Protein AF-H2CYX7-F1 (afdb_monomer_lite)

Sequence (138 aa):
SIFWLCSTSICIAINTAAWQDVADKWEPFCEISIRVVYASAFGFQCCSALLLRRLEAIAATRYVSLTKSAKLRRTLIELGFGLVLPLIYVTLAIVNQGHRYDVIEKFGPVMNIYPTAVSVILSTAPILIASLVGTTYA

Organism: NCBI:txid1134053

Secondary structure (DSSP, 8-state):
-HHHHHHHHHHHHHHHHH-SSS----HHHHHHHHHHHHHHHHHHHHHHHHHHHHHHHHHTTGGGG--HHHHHHHHHHHHHHHHHHHHHHHHHHHHTBSSS-EEETTTEEE--B---HHHHHHHHHHHHHHHHHHHTT-

Radius of gyration: 17.93 Å; chains: 1; bounding box: 39×24×50 Å

InterPro domains:
  IPR001499 GPCR fungal pheromone mating factor, STE3 [PF02076] (2-138)
  IPR001499 GPCR fungal pheromone mating factor, STE3 [PR00899] (4-19)
  IPR001499 GPCR fungal pheromone mating factor, STE3 [PR00899] (35-51)
  IPR001499 GPCR fungal pheromone mating factor, STE3 [PR00899] (51-64)
  IPR001499 GPCR fungal pheromone mating factor, STE3 [PR00899] (78-97)
  IPR001499 GPCR fungal pheromone mating factor, STE3 [PR00899] (100-116)
  IPR001499 GPCR fungal pheromone mating factor, STE3 [PR00899] (118-137)
  IPR001499 GPCR fungal pheromone mating factor, STE3 [PTHR28097] (2-138)

pLDDT: mean 81.82, std 7.66, range [59.62, 93.56]

Foldseek 3Di:
DVVLVVLLVVLQVCQLVPQLDQDPDDPVSLLVSQLSNLLSLLLVLLVLLLVLQVVLCVVVVVPVDDDPVNVVVSVVVSVCSSPVVSVVLSVVQVVQQPDSWHQDHSRGTHGRGPPDPVSCCSRVVSSVVSNVSSVVSD

Structure (mmCIF, N/CA/C/O backbone):
data_AF-H2CYX7-F1
#
_entry.id   AF-H2CYX7-F1
#
loop_
_atom_site.group_PDB
_atom_site.id
_atom_site.type_symbol
_atom_site.label_atom_id
_atom_site.label_alt_id
_atom_site.label_comp_id
_atom_site.label_asym_id
_atom_site.label_entity_id
_atom_site.label_seq_id
_atom_site.pdbx_PDB_ins_code
_atom_site.Cartn_x
_atom_site.Cartn_y
_atom_site.Cartn_z
_atom_site.occupancy
_atom_site.B_iso_or_equiv
_atom_site.auth_seq_id
_atom_site.auth_comp_id
_atom_site.auth_asym_id
_atom_site.auth_atom_id
_atom_site.pdbx_PDB_model_num
ATOM 1 N N . SER A 1 1 ? 0.272 3.910 8.172 1.00 81.50 1 SER A N 1
ATOM 2 C CA . SER A 1 1 ? 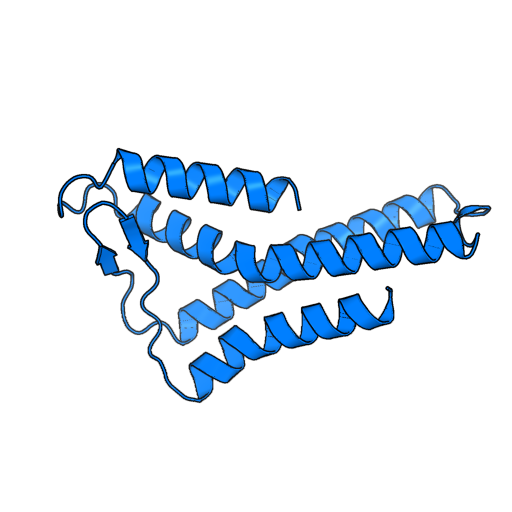0.394 5.046 7.236 1.00 81.50 1 SER A CA 1
ATOM 3 C C . SER A 1 1 ? 1.839 5.502 7.090 1.00 81.50 1 SER A C 1
ATOM 5 O O . SER A 1 1 ? 2.306 5.540 5.963 1.00 81.50 1 SER A O 1
ATOM 7 N N . ILE A 1 2 ? 2.566 5.778 8.185 1.00 88.50 2 ILE A N 1
ATOM 8 C CA . ILE A 1 2 ? 3.960 6.280 8.147 1.00 88.50 2 ILE A CA 1
ATOM 9 C C . ILE A 1 2 ? 4.877 5.402 7.286 1.00 88.50 2 ILE A C 1
ATOM 11 O O . ILE A 1 2 ? 5.540 5.917 6.400 1.00 88.50 2 ILE A O 1
ATOM 15 N N . PHE A 1 3 ? 4.852 4.079 7.481 1.00 89.69 3 PHE A N 1
ATOM 16 C CA . PHE A 1 3 ? 5.655 3.143 6.685 1.00 89.69 3 PHE A CA 1
ATOM 17 C C . PHE A 1 3 ? 5.447 3.308 5.168 1.00 89.69 3 PHE A C 1
ATOM 19 O O . PHE A 1 3 ? 6.417 3.437 4.425 1.00 89.69 3 PHE A O 1
ATOM 26 N N . TRP A 1 4 ? 4.188 3.359 4.718 1.00 91.00 4 TRP A N 1
ATOM 27 C CA . TRP A 1 4 ? 3.837 3.533 3.305 1.00 91.00 4 TRP A CA 1
ATOM 28 C C . TRP A 1 4 ? 4.246 4.907 2.774 1.00 91.00 4 TRP A C 1
ATOM 30 O O . TRP A 1 4 ? 4.788 4.990 1.676 1.00 91.00 4 TRP A O 1
ATOM 40 N N . LEU A 1 5 ? 4.046 5.968 3.563 1.00 91.31 5 LEU A N 1
ATOM 41 C CA . LEU A 1 5 ? 4.469 7.323 3.202 1.00 91.31 5 LEU A CA 1
ATOM 42 C C . LEU A 1 5 ? 5.989 7.402 3.036 1.00 91.31 5 LEU A C 1
ATOM 44 O O . LEU A 1 5 ? 6.459 7.800 1.978 1.00 91.31 5 LEU A O 1
ATOM 48 N N . CYS A 1 6 ? 6.755 6.956 4.033 1.00 93.31 6 CYS A N 1
ATOM 49 C CA . CYS A 1 6 ? 8.215 6.957 3.972 1.00 93.31 6 CYS A CA 1
ATOM 50 C C . CYS A 1 6 ? 8.733 6.131 2.790 1.00 93.31 6 CYS A C 1
ATOM 52 O O . CYS A 1 6 ? 9.572 6.615 2.036 1.00 93.31 6 CYS A O 1
ATOM 54 N N . SER A 1 7 ? 8.204 4.919 2.597 1.00 92.56 7 SER A N 1
ATOM 55 C CA . SER A 1 7 ? 8.632 4.036 1.503 1.00 92.56 7 SER A CA 1
ATOM 56 C C . SER A 1 7 ? 8.371 4.669 0.136 1.00 92.56 7 SER A C 1
ATOM 58 O O . SER A 1 7 ? 9.257 4.683 -0.714 1.00 92.56 7 SER A O 1
ATOM 60 N N . THR A 1 8 ? 7.188 5.259 -0.058 1.00 92.88 8 THR A N 1
ATOM 61 C CA . THR A 1 8 ? 6.813 5.910 -1.323 1.00 92.88 8 THR A CA 1
ATOM 62 C C . THR A 1 8 ? 7.659 7.153 -1.579 1.00 92.88 8 THR A C 1
ATOM 64 O O . THR A 1 8 ? 8.175 7.317 -2.679 1.00 92.88 8 THR A O 1
ATOM 67 N N . SER A 1 9 ? 7.869 7.996 -0.563 1.00 92.12 9 SER A N 1
ATOM 68 C CA . SER A 1 9 ? 8.691 9.203 -0.694 1.00 92.12 9 SER A CA 1
ATOM 69 C C . SER A 1 9 ? 10.143 8.880 -1.039 1.00 92.12 9 SER A C 1
ATOM 71 O O . SER A 1 9 ? 10.720 9.545 -1.893 1.00 92.12 9 SER A O 1
ATOM 73 N N . ILE A 1 10 ? 10.726 7.845 -0.421 1.00 93.56 10 ILE A N 1
ATOM 74 C CA . ILE A 1 10 ? 12.087 7.390 -0.742 1.00 93.56 10 ILE A CA 1
ATOM 75 C C . ILE A 1 10 ? 12.151 6.882 -2.186 1.00 93.56 10 ILE A C 1
ATOM 77 O O . ILE A 1 10 ? 13.058 7.264 -2.920 1.00 93.56 10 ILE A O 1
ATOM 81 N N . CYS A 1 11 ? 11.176 6.075 -2.618 1.00 91.62 11 CYS A N 1
ATOM 82 C CA . CYS A 1 11 ? 11.129 5.574 -3.993 1.00 91.62 11 CYS A CA 1
ATOM 83 C C . CYS A 1 11 ? 11.039 6.723 -5.005 1.00 91.62 11 CYS A C 1
ATOM 85 O O . CYS A 1 11 ? 11.834 6.772 -5.936 1.00 91.62 11 CYS A O 1
ATOM 87 N N . ILE A 1 12 ? 10.141 7.690 -4.794 1.00 89.94 12 ILE A N 1
ATOM 88 C CA . ILE A 1 12 ? 9.979 8.849 -5.688 1.00 89.94 12 ILE A CA 1
ATOM 89 C C . ILE A 1 12 ? 11.242 9.724 -5.703 1.00 89.94 12 ILE A C 1
ATOM 91 O O . ILE A 1 12 ? 11.677 10.157 -6.771 1.00 89.94 12 ILE A O 1
ATOM 95 N N . ALA A 1 13 ? 11.863 9.965 -4.546 1.00 90.44 13 ALA A N 1
ATOM 96 C CA . ALA A 1 13 ? 13.098 10.743 -4.462 1.00 90.44 13 ALA A CA 1
ATOM 97 C C . ALA A 1 13 ? 14.241 10.085 -5.251 1.00 90.44 13 ALA A C 1
ATOM 99 O O . ALA A 1 13 ? 14.934 10.757 -6.010 1.00 90.44 13 ALA A O 1
ATOM 100 N N . ILE A 1 14 ? 14.410 8.765 -5.129 1.00 89.81 14 ILE A N 1
ATOM 101 C CA . ILE A 1 14 ? 15.427 8.032 -5.892 1.00 89.81 14 ILE A CA 1
ATOM 102 C C . ILE A 1 14 ? 15.073 8.004 -7.384 1.00 89.81 14 ILE A C 1
ATOM 104 O O . ILE A 1 14 ? 15.950 8.248 -8.210 1.00 89.81 14 ILE A O 1
ATOM 108 N N . ASN A 1 15 ? 13.806 7.758 -7.737 1.00 87.81 15 ASN A N 1
ATOM 109 C CA . ASN A 1 15 ? 13.344 7.729 -9.128 1.00 87.81 15 ASN A CA 1
ATOM 110 C C . ASN A 1 15 ? 13.670 9.048 -9.841 1.00 87.81 15 ASN A C 1
ATOM 112 O O . ASN A 1 15 ? 14.320 9.046 -10.884 1.00 87.81 15 ASN A O 1
ATOM 116 N N . THR A 1 16 ? 13.279 10.173 -9.239 1.00 85.69 16 THR A N 1
ATOM 117 C CA . THR A 1 16 ? 13.537 11.510 -9.791 1.00 85.69 16 THR A CA 1
ATOM 118 C C . THR A 1 16 ? 15.029 11.846 -9.830 1.00 85.69 16 THR A C 1
ATOM 120 O O . THR A 1 16 ? 15.482 12.444 -10.801 1.00 85.69 16 THR A O 1
ATOM 123 N N . ALA A 1 17 ? 15.826 11.433 -8.841 1.00 86.94 17 ALA A N 1
ATOM 124 C CA . ALA A 1 17 ? 17.267 11.696 -8.829 1.00 86.94 17 ALA A CA 1
ATOM 125 C C . ALA A 1 17 ? 18.056 10.864 -9.860 1.00 86.94 17 ALA A C 1
ATOM 127 O O . ALA A 1 17 ? 18.998 11.369 -10.468 1.00 86.94 17 ALA A O 1
ATOM 128 N N . ALA A 1 18 ? 17.701 9.591 -10.058 1.00 84.12 18 ALA A N 1
ATOM 129 C CA . ALA A 1 18 ? 18.475 8.664 -10.887 1.00 84.12 18 ALA A CA 1
ATOM 130 C C . ALA A 1 18 ? 18.108 8.710 -12.385 1.00 84.12 18 ALA A C 1
ATOM 132 O O . ALA A 1 18 ? 18.998 8.552 -13.234 1.00 84.12 18 ALA A O 1
ATOM 133 N N . TRP A 1 19 ? 16.835 8.969 -12.711 1.00 83.44 19 TRP A N 1
ATOM 134 C CA . TRP A 1 19 ? 16.294 8.993 -14.080 1.00 83.44 19 TRP A CA 1
ATOM 135 C C . TRP A 1 19 ? 16.133 10.413 -14.638 1.00 83.44 19 TRP A C 1
ATOM 137 O O . TRP A 1 19 ? 15.071 10.792 -15.123 1.00 83.44 19 TRP A O 1
ATOM 147 N N . GLN A 1 20 ? 17.201 11.213 -14.587 1.00 79.81 20 GLN A N 1
ATOM 148 C CA . GLN A 1 20 ? 17.258 12.495 -15.309 1.00 79.81 20 GLN A CA 1
ATOM 149 C C . GLN A 1 20 ? 17.333 12.308 -16.840 1.00 79.81 20 GLN A C 1
ATOM 151 O O . GLN A 1 20 ? 16.850 13.166 -17.570 1.00 79.81 20 GLN A O 1
ATOM 156 N N . ASP A 1 21 ? 17.851 11.159 -17.294 1.00 75.25 21 ASP A N 1
ATOM 157 C CA . ASP A 1 21 ? 17.948 10.734 -18.698 1.00 75.25 21 ASP A CA 1
ATOM 158 C C . ASP A 1 21 ? 17.216 9.385 -18.902 1.00 75.25 21 ASP A C 1
ATOM 160 O O . ASP A 1 21 ? 17.031 8.635 -17.940 1.00 75.25 21 ASP A O 1
ATOM 164 N N . VAL A 1 22 ? 16.858 9.021 -20.145 1.00 66.62 22 VAL A N 1
ATOM 165 C CA . VAL A 1 22 ? 16.096 7.789 -20.517 1.00 66.62 22 VAL A CA 1
ATOM 166 C C . VAL A 1 22 ? 16.891 6.474 -20.354 1.00 66.62 22 VAL A C 1
ATOM 168 O O . VAL A 1 22 ? 16.443 5.403 -20.749 1.00 66.62 22 VAL A O 1
ATOM 171 N N . ALA A 1 23 ? 18.082 6.500 -19.757 1.00 69.31 23 ALA A N 1
ATOM 172 C CA . ALA A 1 23 ? 18.881 5.289 -19.596 1.00 69.31 23 ALA A CA 1
ATOM 173 C C . ALA A 1 23 ? 18.318 4.380 -18.491 1.00 69.31 23 ALA A C 1
ATOM 175 O O . ALA A 1 23 ? 18.207 4.782 -17.330 1.00 69.31 23 ALA A O 1
ATOM 176 N N . ASP A 1 24 ? 18.028 3.127 -18.840 1.00 68.69 24 ASP A N 1
ATOM 177 C CA . ASP A 1 24 ? 17.633 2.099 -17.881 1.00 68.69 24 ASP A CA 1
ATOM 178 C C . ASP A 1 24 ? 18.867 1.673 -17.064 1.00 68.69 24 ASP A C 1
ATOM 180 O O . ASP A 1 24 ? 19.729 0.933 -17.535 1.00 68.69 24 ASP A O 1
ATOM 184 N N . LYS A 1 25 ? 19.027 2.242 -15.860 1.00 68.25 25 LYS A N 1
ATOM 185 C CA . LYS A 1 25 ? 20.253 2.090 -15.049 1.00 68.25 25 LYS A CA 1
ATOM 186 C C . LYS A 1 25 ? 20.209 0.911 -14.075 1.00 68.25 25 LYS A C 1
ATOM 188 O O . LYS A 1 25 ? 21.256 0.344 -13.774 1.00 68.25 25 LYS A O 1
ATOM 193 N N . TRP A 1 26 ? 19.035 0.572 -13.533 1.00 79.31 26 TRP A N 1
ATOM 194 C CA . TRP A 1 26 ? 18.901 -0.451 -12.487 1.00 79.31 26 TRP A CA 1
ATOM 195 C C . TRP A 1 26 ? 17.540 -1.169 -12.539 1.00 79.31 26 TRP A C 1
ATOM 197 O O . TRP A 1 26 ? 16.603 -0.802 -11.829 1.00 79.31 26 TRP A O 1
ATOM 207 N N . GLU A 1 27 ? 17.471 -2.273 -13.292 1.00 80.81 27 GLU A N 1
ATOM 208 C CA . GLU A 1 27 ? 16.254 -3.092 -13.453 1.00 80.81 27 GLU A CA 1
ATOM 209 C C . GLU A 1 27 ? 15.628 -3.569 -12.116 1.00 80.81 27 GLU A C 1
ATOM 211 O O . GLU A 1 27 ? 14.438 -3.326 -11.900 1.00 80.81 27 GLU A O 1
ATOM 216 N N . PRO A 1 28 ? 16.371 -4.200 -11.170 1.00 84.31 28 PRO A N 1
ATOM 217 C CA . PRO A 1 28 ? 15.775 -4.652 -9.909 1.00 84.31 28 PRO A CA 1
ATOM 218 C C . PRO A 1 28 ? 15.160 -3.537 -9.059 1.00 84.31 28 PRO A C 1
ATOM 220 O O . PRO A 1 28 ? 14.147 -3.756 -8.393 1.00 84.31 28 PRO A O 1
ATOM 223 N N . PHE A 1 29 ? 15.758 -2.343 -9.064 1.00 86.12 29 PHE A N 1
ATOM 224 C CA . PHE A 1 29 ? 15.221 -1.214 -8.313 1.00 86.12 29 PHE A CA 1
ATOM 225 C C . PHE A 1 29 ? 13.921 -0.704 -8.938 1.00 86.12 29 PHE A C 1
ATOM 227 O O . PHE A 1 29 ? 12.960 -0.457 -8.207 1.00 86.12 29 PHE A O 1
ATOM 234 N N . CYS A 1 30 ? 13.853 -0.621 -10.272 1.00 84.94 30 CYS A N 1
ATOM 235 C CA . CYS A 1 30 ? 12.633 -0.242 -10.985 1.00 84.94 30 CYS A CA 1
ATOM 236 C C . CYS A 1 30 ? 11.453 -1.136 -10.608 1.00 84.94 30 CYS A C 1
ATOM 238 O O . CYS A 1 30 ? 10.388 -0.631 -10.255 1.00 84.94 30 CYS A O 1
ATOM 240 N N . GLU A 1 31 ? 11.653 -2.456 -10.597 1.00 84.88 31 GLU A N 1
ATOM 241 C CA . GLU A 1 31 ? 10.588 -3.396 -10.243 1.00 84.88 31 GLU A CA 1
ATOM 242 C C . GLU A 1 31 ? 10.088 -3.248 -8.804 1.00 84.88 31 GLU A C 1
ATOM 244 O O . GLU A 1 31 ? 8.897 -3.417 -8.532 1.00 84.88 31 GLU A O 1
ATOM 249 N N . ILE A 1 32 ? 10.980 -2.956 -7.860 1.00 87.50 32 ILE A N 1
ATOM 250 C CA . ILE A 1 32 ? 10.590 -2.746 -6.463 1.00 87.50 32 ILE A CA 1
ATOM 251 C C . ILE A 1 32 ? 9.859 -1.409 -6.332 1.00 87.50 32 ILE A C 1
ATOM 253 O O . ILE A 1 32 ? 8.796 -1.347 -5.713 1.00 87.50 32 ILE A O 1
ATOM 257 N N . SER A 1 33 ? 10.396 -0.359 -6.953 1.00 90.00 33 SER A N 1
ATOM 258 C CA . SER A 1 33 ? 9.870 1.004 -6.883 1.00 90.00 33 SER A CA 1
ATOM 259 C C . SER A 1 33 ? 8.426 1.078 -7.384 1.00 90.00 33 SER A C 1
ATOM 261 O O . SER A 1 33 ? 7.545 1.527 -6.647 1.00 90.00 33 SER A O 1
ATOM 263 N N . ILE A 1 34 ? 8.133 0.529 -8.571 1.00 89.19 34 ILE A N 1
ATOM 264 C CA . ILE A 1 34 ? 6.766 0.530 -9.124 1.00 89.19 34 ILE A CA 1
ATOM 265 C C . ILE A 1 34 ? 5.777 -0.213 -8.219 1.00 89.19 34 ILE A C 1
ATOM 267 O O . ILE A 1 34 ? 4.657 0.254 -8.015 1.00 89.19 34 ILE A O 1
ATOM 271 N N . ARG A 1 35 ? 6.187 -1.347 -7.632 1.00 88.75 35 ARG A N 1
ATOM 272 C CA . ARG A 1 35 ? 5.324 -2.172 -6.776 1.00 88.75 35 ARG A CA 1
ATOM 273 C C . ARG A 1 35 ? 5.032 -1.462 -5.459 1.00 88.75 35 ARG A C 1
ATOM 275 O O . ARG A 1 35 ? 3.892 -1.480 -5.007 1.00 88.75 35 ARG A O 1
ATOM 282 N N . VAL A 1 36 ? 6.031 -0.806 -4.865 1.00 90.69 36 VAL A N 1
ATOM 283 C CA . VAL A 1 36 ? 5.869 -0.023 -3.629 1.00 90.69 36 VAL A CA 1
ATOM 284 C C . VAL A 1 36 ? 4.961 1.183 -3.860 1.00 90.69 36 VAL A C 1
ATOM 286 O O . VAL A 1 36 ? 4.038 1.403 -3.074 1.00 90.69 36 VAL A O 1
ATOM 289 N N . VAL A 1 37 ? 5.183 1.938 -4.940 1.00 89.69 37 VAL A N 1
ATOM 290 C CA . VAL A 1 37 ? 4.370 3.116 -5.282 1.00 89.69 37 VAL A CA 1
ATOM 291 C C . VAL A 1 37 ? 2.927 2.716 -5.599 1.00 89.69 37 VAL A C 1
ATOM 293 O O . VAL A 1 37 ? 1.996 3.374 -5.148 1.00 89.69 37 VAL A O 1
ATOM 296 N N . TYR A 1 38 ? 2.712 1.611 -6.311 1.00 88.75 38 TYR A N 1
ATOM 297 C CA . TYR A 1 38 ? 1.365 1.127 -6.608 1.00 88.75 38 TYR A CA 1
ATOM 298 C C . TYR A 1 38 ? 0.641 0.598 -5.356 1.00 88.75 38 TYR A C 1
ATOM 300 O O . TYR A 1 38 ? -0.531 0.906 -5.128 1.00 88.75 38 TYR A O 1
ATOM 308 N N . ALA A 1 39 ? 1.343 -0.147 -4.495 1.00 89.75 39 ALA A N 1
ATOM 309 C CA . ALA A 1 39 ? 0.800 -0.647 -3.231 1.00 89.75 39 ALA A CA 1
ATOM 310 C C . ALA A 1 39 ? 0.381 0.473 -2.274 1.00 89.75 39 ALA A C 1
ATOM 312 O O . ALA A 1 39 ? -0.565 0.310 -1.497 1.00 89.75 39 ALA A O 1
ATOM 313 N N . SER A 1 40 ? 1.099 1.599 -2.294 1.00 90.62 40 SER A N 1
ATOM 314 C CA . SER A 1 40 ? 0.921 2.662 -1.311 1.00 90.62 40 SER A CA 1
ATOM 315 C C . SER A 1 40 ? -0.429 3.362 -1.426 1.00 90.62 40 SER A C 1
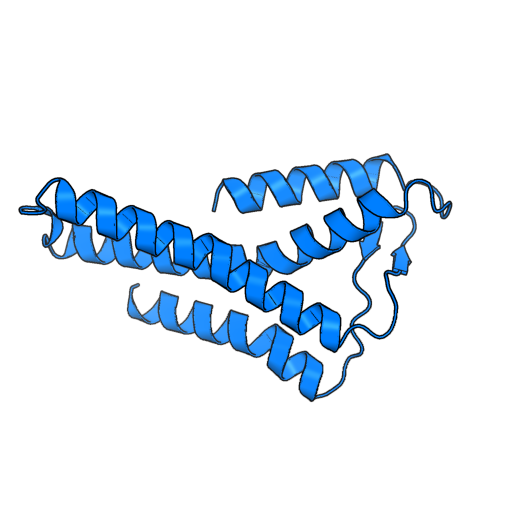ATOM 317 O O . SER A 1 40 ? -0.985 3.723 -0.392 1.00 90.62 40 SER A O 1
ATOM 319 N N . ALA A 1 41 ? -1.004 3.475 -2.628 1.00 87.69 41 ALA A N 1
ATOM 320 C CA . ALA A 1 41 ? -2.332 4.057 -2.827 1.00 87.69 41 ALA A CA 1
ATOM 321 C C . ALA A 1 41 ? -3.408 3.292 -2.035 1.00 87.69 41 ALA A C 1
ATOM 323 O O . ALA A 1 41 ? -4.173 3.872 -1.262 1.00 87.69 41 ALA A O 1
ATOM 324 N N . PHE A 1 42 ? -3.416 1.964 -2.154 1.00 89.06 42 PHE A N 1
ATOM 325 C CA . PHE A 1 42 ? -4.353 1.117 -1.421 1.00 89.06 42 PHE A CA 1
ATOM 326 C C . PHE A 1 42 ? -3.971 0.964 0.060 1.00 89.06 42 PHE A C 1
ATOM 328 O O . PHE A 1 42 ? -4.835 1.006 0.942 1.00 89.06 42 PHE A O 1
ATOM 335 N N . GLY A 1 43 ? -2.671 0.865 0.360 1.00 88.38 43 GLY A N 1
ATOM 336 C CA . GLY A 1 43 ? -2.153 0.831 1.727 1.00 88.38 43 GLY A CA 1
ATOM 337 C C . GLY A 1 43 ? -2.509 2.088 2.528 1.00 88.38 43 GLY A C 1
ATOM 338 O O . GLY A 1 43 ? -2.839 1.990 3.713 1.00 88.38 43 GLY A O 1
ATOM 339 N N . PHE A 1 44 ? -2.513 3.262 1.890 1.00 89.75 44 PHE A N 1
ATOM 340 C CA . PHE A 1 44 ? -2.931 4.525 2.494 1.00 89.75 44 PHE A CA 1
ATOM 341 C C . PHE A 1 44 ? -4.412 4.493 2.875 1.00 89.75 44 PHE 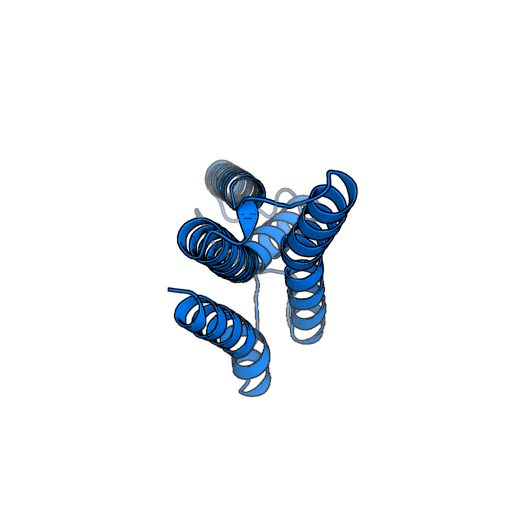A C 1
ATOM 343 O O . PHE A 1 44 ? -4.744 4.807 4.021 1.00 89.75 44 PHE A O 1
ATOM 350 N N . GLN A 1 45 ? -5.280 4.016 1.977 1.00 88.94 45 GLN A N 1
ATOM 351 C CA . GLN A 1 45 ? -6.714 3.935 2.250 1.00 88.94 45 GLN A CA 1
ATOM 352 C C . GLN A 1 45 ? -7.042 2.947 3.370 1.00 88.94 45 GLN A C 1
ATOM 354 O O . GLN A 1 45 ? -7.803 3.272 4.283 1.00 88.94 45 GLN A O 1
ATOM 359 N N . CYS A 1 46 ? -6.385 1.785 3.375 1.00 88.44 46 CYS A N 1
ATOM 360 C CA . CYS A 1 46 ? -6.504 0.819 4.466 1.00 88.44 46 CYS A CA 1
ATOM 361 C C . CYS A 1 46 ? -6.045 1.424 5.801 1.00 88.44 46 CYS A C 1
ATOM 363 O O . CYS A 1 46 ? -6.726 1.293 6.817 1.00 88.44 46 CYS A O 1
ATOM 365 N N . CYS A 1 47 ? -4.910 2.133 5.813 1.00 89.38 47 CYS A N 1
ATOM 366 C CA . CYS A 1 47 ? -4.417 2.800 7.018 1.00 89.38 47 CYS A CA 1
ATOM 367 C C . CYS A 1 47 ? -5.371 3.892 7.515 1.00 89.38 47 CYS A C 1
ATOM 369 O O . CYS A 1 47 ? -5.531 4.031 8.725 1.00 89.38 47 CYS A O 1
ATOM 371 N N . SER A 1 48 ? -5.988 4.653 6.609 1.00 89.69 48 SER A N 1
ATOM 372 C CA . SER A 1 48 ? -6.967 5.688 6.950 1.00 89.69 48 SER A CA 1
ATOM 373 C C . SER A 1 48 ? -8.192 5.086 7.646 1.00 89.69 48 SER A C 1
ATOM 375 O O . SER A 1 48 ? -8.537 5.493 8.756 1.00 89.69 48 SER A O 1
ATOM 377 N N . ALA A 1 49 ? -8.773 4.022 7.080 1.00 88.31 49 ALA A N 1
ATOM 378 C CA . ALA A 1 49 ? -9.906 3.317 7.684 1.00 88.31 49 ALA A CA 1
ATOM 379 C C . ALA A 1 49 ? -9.564 2.715 9.063 1.00 88.31 49 ALA A C 1
ATOM 381 O O . ALA A 1 49 ? -10.357 2.796 10.001 1.00 88.31 49 ALA A O 1
ATOM 382 N N . LEU A 1 50 ? -8.361 2.150 9.219 1.00 88.56 50 LEU A N 1
ATOM 383 C CA . LEU A 1 50 ? -7.879 1.627 10.503 1.00 88.56 50 LEU A CA 1
ATOM 384 C C . LEU A 1 50 ? -7.726 2.725 11.565 1.00 88.56 50 LEU A C 1
ATOM 386 O O . LEU A 1 50 ? -8.036 2.492 12.735 1.00 88.56 50 LEU A O 1
ATOM 390 N N . LEU A 1 51 ? -7.263 3.915 11.171 1.00 88.81 51 LEU A N 1
ATOM 391 C CA . LEU A 1 51 ? -7.170 5.071 12.063 1.00 88.81 51 LEU A CA 1
ATOM 392 C C . LEU A 1 51 ? -8.559 5.548 12.500 1.00 88.81 51 LEU A C 1
ATOM 394 O O . LEU A 1 51 ? -8.771 5.722 13.699 1.00 88.81 51 LEU A O 1
ATOM 398 N N . LEU A 1 52 ? -9.512 5.672 11.572 1.00 89.38 52 LEU A N 1
ATOM 399 C CA . LEU A 1 52 ? -10.899 6.044 11.885 1.00 89.38 52 LEU A CA 1
ATOM 400 C C . LEU A 1 52 ? -11.550 5.041 12.845 1.00 89.38 52 LEU A C 1
ATOM 402 O O . LEU A 1 52 ? -12.058 5.426 13.893 1.00 89.38 52 LEU A O 1
ATOM 406 N N . ARG A 1 53 ? -11.398 3.735 12.595 1.00 86.62 53 ARG A N 1
ATOM 407 C CA . ARG A 1 53 ? -11.873 2.679 13.506 1.00 86.62 53 ARG A CA 1
ATOM 408 C C . ARG A 1 53 ? -11.246 2.752 14.907 1.00 86.62 53 ARG A C 1
ATOM 410 O O . ARG A 1 53 ? -11.854 2.335 15.896 1.00 86.62 53 ARG A O 1
ATOM 417 N N . ARG A 1 54 ? -9.992 3.197 15.023 1.00 85.31 54 ARG A N 1
ATOM 418 C CA . ARG A 1 54 ? -9.361 3.415 16.336 1.00 85.31 54 ARG A CA 1
ATOM 419 C C . ARG A 1 54 ? -9.977 4.615 17.044 1.00 85.31 54 ARG A C 1
ATOM 421 O O . ARG A 1 54 ? -10.258 4.499 18.233 1.00 85.31 54 ARG A O 1
ATOM 428 N N . LEU A 1 55 ? -10.190 5.717 16.327 1.00 87.38 55 LEU A N 1
ATOM 429 C CA . LEU A 1 55 ? -10.802 6.931 16.866 1.00 87.38 55 LEU A CA 1
ATOM 430 C C . LEU A 1 55 ? -12.244 6.683 17.323 1.00 87.38 55 LEU A C 1
ATOM 432 O O . LEU A 1 55 ? -12.560 7.022 18.460 1.00 87.38 55 LEU A O 1
ATOM 436 N N . GLU A 1 56 ? -13.066 6.008 16.513 1.00 88.00 56 GLU A N 1
ATOM 437 C CA . GLU A 1 56 ? -14.440 5.616 16.869 1.00 88.00 56 GLU A CA 1
ATOM 438 C C . GLU A 1 56 ? -14.465 4.822 18.175 1.00 88.00 56 GLU A C 1
ATOM 440 O O . GLU A 1 56 ? -15.162 5.178 19.123 1.00 88.00 56 GLU A O 1
ATOM 445 N N . ALA A 1 57 ? -13.620 3.797 18.285 1.00 83.31 57 ALA A N 1
ATOM 446 C CA . ALA A 1 57 ? -13.600 2.968 19.479 1.00 83.31 57 ALA A CA 1
ATOM 447 C C . ALA A 1 57 ? -13.136 3.742 20.732 1.00 83.31 57 ALA A C 1
ATOM 449 O O . ALA A 1 57 ? -13.562 3.399 21.841 1.00 83.31 57 ALA A O 1
ATOM 450 N N . ILE A 1 58 ? -12.257 4.747 20.584 1.00 84.94 58 ILE A N 1
ATOM 451 C CA . ILE A 1 58 ? -11.837 5.637 21.683 1.00 84.94 58 ILE A CA 1
ATOM 452 C C . ILE A 1 58 ? -13.003 6.547 22.088 1.00 84.94 58 ILE A C 1
ATOM 454 O O . ILE A 1 58 ? -13.314 6.625 23.276 1.00 84.94 58 ILE A O 1
ATOM 458 N N . ALA A 1 59 ? -13.674 7.175 21.117 1.00 85.81 59 ALA A N 1
ATOM 459 C CA . ALA A 1 59 ? -14.817 8.059 21.339 1.00 85.81 59 ALA A CA 1
ATOM 460 C C . ALA A 1 59 ? -16.004 7.328 21.988 1.00 85.81 59 ALA A C 1
ATOM 462 O O . ALA A 1 59 ? -16.617 7.841 22.919 1.00 85.81 59 ALA A O 1
ATOM 463 N N . ALA A 1 60 ? -16.266 6.083 21.583 1.00 82.50 60 ALA A N 1
ATOM 464 C CA . ALA A 1 60 ? -17.300 5.228 22.160 1.00 82.50 60 ALA A CA 1
ATOM 465 C C . ALA A 1 60 ? -16.955 4.693 23.567 1.00 82.50 60 ALA A C 1
ATOM 467 O O . ALA A 1 60 ? -17.679 3.853 24.099 1.00 82.50 60 ALA A O 1
ATOM 468 N N . THR A 1 61 ? -15.831 5.102 24.175 1.00 77.31 61 THR A N 1
ATOM 469 C CA . THR A 1 61 ? -15.321 4.634 25.486 1.00 77.31 61 THR A CA 1
ATOM 470 C C . THR A 1 61 ? -15.126 3.116 25.616 1.00 77.31 61 THR A C 1
ATOM 472 O O . THR A 1 61 ? -14.775 2.607 26.681 1.00 77.31 61 THR A O 1
ATOM 475 N N . ARG A 1 62 ? -15.216 2.366 24.509 1.00 66.06 62 ARG A N 1
ATOM 476 C CA . ARG A 1 62 ? -14.925 0.921 24.456 1.00 66.06 62 ARG A CA 1
ATOM 477 C C . ARG A 1 62 ? -13.470 0.593 24.805 1.00 66.06 62 ARG A C 1
ATOM 479 O O . ARG A 1 62 ? -13.146 -0.564 25.065 1.00 66.06 62 ARG A O 1
ATOM 486 N N . TYR A 1 63 ? -12.590 1.595 24.835 1.00 61.94 63 TYR A N 1
ATOM 487 C CA . TYR A 1 63 ? -11.189 1.453 25.237 1.00 61.94 63 TYR A CA 1
ATOM 488 C C . TYR A 1 63 ? -10.945 1.377 26.752 1.00 61.94 63 TYR A C 1
ATOM 490 O O . TYR A 1 63 ? -9.834 1.020 27.143 1.00 61.94 63 TYR A O 1
ATOM 498 N N . VAL A 1 64 ? -11.942 1.656 27.601 1.00 59.62 64 VAL A N 1
ATOM 499 C CA . VAL A 1 64 ? -11.753 1.764 29.063 1.00 59.62 64 VAL A CA 1
ATOM 500 C C . VAL A 1 64 ? -11.462 0.406 29.739 1.00 59.62 64 VAL A C 1
ATOM 502 O O . VAL A 1 64 ? -10.912 0.380 30.834 1.00 59.62 64 VAL A O 1
ATOM 505 N N . SER A 1 65 ? -11.719 -0.734 29.075 1.00 59.94 65 SER A N 1
ATOM 506 C CA . SER A 1 65 ? -11.495 -2.082 29.643 1.00 59.94 65 SER A CA 1
ATOM 507 C C . SER A 1 65 ? -10.805 -3.070 28.681 1.00 59.94 65 SER A C 1
ATOM 509 O O . SER A 1 65 ? -11.179 -4.236 28.559 1.00 59.94 65 SER A O 1
ATOM 511 N N . LEU A 1 66 ? -9.782 -2.629 27.939 1.00 65.00 66 LEU A N 1
ATOM 512 C CA . LEU A 1 66 ? -9.005 -3.548 27.094 1.00 65.00 66 LEU A CA 1
ATOM 513 C C . LEU A 1 66 ? -7.876 -4.219 27.887 1.00 65.00 66 LEU A C 1
ATOM 515 O O . LEU A 1 66 ? -6.853 -3.608 28.195 1.00 65.00 66 LEU A O 1
ATOM 519 N N . THR A 1 67 ? -8.020 -5.520 28.146 1.00 76.88 67 THR A N 1
ATOM 520 C CA . THR A 1 67 ? -6.933 -6.376 28.647 1.00 76.88 67 THR A CA 1
ATOM 521 C C . THR A 1 67 ? -5.700 -6.277 27.734 1.00 76.88 67 THR A C 1
ATOM 523 O O . THR A 1 67 ? -5.832 -6.201 26.508 1.00 76.88 67 THR A O 1
ATOM 526 N N . LYS A 1 68 ? -4.479 -6.353 28.295 1.00 77.44 68 LYS A N 1
ATOM 527 C CA . LYS A 1 68 ? -3.210 -6.303 27.527 1.00 77.44 68 LYS A CA 1
ATOM 528 C C . LYS A 1 68 ? -3.193 -7.264 26.323 1.00 77.44 68 LYS A C 1
ATOM 530 O O . LYS A 1 68 ? -2.739 -6.887 25.246 1.00 77.44 68 LYS A O 1
ATOM 535 N N . SER A 1 69 ? -3.755 -8.467 26.482 1.00 80.25 69 SER A N 1
ATOM 536 C CA . SER A 1 69 ? -3.875 -9.474 25.412 1.00 80.25 69 SER A CA 1
ATOM 537 C C . SER A 1 69 ? -4.779 -9.020 24.252 1.00 80.25 69 SER A C 1
ATOM 539 O O . SER A 1 69 ? -4.429 -9.183 23.082 1.00 80.25 69 SER A O 1
ATOM 541 N N . ALA A 1 70 ? -5.901 -8.358 24.550 1.00 80.00 70 ALA A N 1
ATOM 542 C CA . ALA A 1 70 ? -6.822 -7.847 23.535 1.00 80.00 70 ALA A CA 1
ATOM 543 C C . ALA A 1 70 ? -6.206 -6.693 22.721 1.00 80.00 70 ALA A C 1
ATOM 545 O O . ALA A 1 70 ? -6.380 -6.627 21.503 1.00 80.00 70 ALA A O 1
ATOM 546 N N . LYS A 1 71 ? -5.406 -5.831 23.366 1.00 80.44 71 LYS A N 1
ATOM 547 C CA . LYS A 1 71 ? -4.660 -4.753 22.692 1.00 80.44 71 LYS A CA 1
ATOM 548 C C . LYS A 1 71 ? -3.629 -5.294 21.693 1.00 80.44 71 LYS A C 1
ATOM 550 O O . LYS A 1 71 ? -3.484 -4.743 20.598 1.00 80.44 71 LYS A O 1
ATOM 555 N N . LEU A 1 72 ? -2.934 -6.371 22.059 1.00 83.31 72 LEU A N 1
ATOM 556 C CA . LEU A 1 72 ? -1.883 -6.979 21.239 1.00 83.31 72 LEU A CA 1
ATOM 557 C C . LEU A 1 72 ? -2.481 -7.688 20.016 1.00 83.31 72 LEU A C 1
ATOM 559 O O . LEU A 1 72 ? -2.061 -7.418 18.893 1.00 83.31 72 LEU A O 1
ATOM 563 N N . ARG A 1 73 ? -3.544 -8.482 20.213 1.00 84.31 73 ARG A N 1
ATOM 564 C CA . ARG A 1 73 ? -4.298 -9.114 19.114 1.00 84.31 73 ARG A CA 1
ATOM 565 C C . ARG A 1 73 ? -4.846 -8.085 18.131 1.00 84.31 73 ARG A C 1
ATOM 567 O O . ARG A 1 73 ? -4.657 -8.234 16.930 1.00 84.31 73 ARG A O 1
ATOM 574 N N . ARG A 1 74 ? -5.464 -7.009 18.629 1.00 83.31 74 ARG A N 1
ATOM 575 C CA . ARG A 1 74 ? -5.987 -5.932 17.778 1.00 83.31 74 ARG A CA 1
ATOM 576 C C . ARG A 1 74 ? -4.879 -5.265 16.964 1.00 83.31 74 ARG A C 1
ATOM 578 O O . ARG A 1 74 ? -5.038 -5.076 15.769 1.00 83.31 74 ARG A O 1
ATOM 585 N N . THR A 1 75 ? -3.740 -4.967 17.585 1.00 84.19 75 THR A N 1
ATOM 586 C CA . THR A 1 75 ? -2.610 -4.344 16.879 1.00 84.19 75 THR A CA 1
ATOM 587 C C . THR A 1 75 ? -2.036 -5.258 15.797 1.00 84.19 75 THR A C 1
ATOM 589 O O . THR A 1 75 ? -1.784 -4.782 14.697 1.00 84.19 75 THR A O 1
ATOM 592 N N . LEU A 1 76 ? -1.893 -6.560 16.065 1.00 85.69 76 LEU A N 1
ATOM 593 C CA . LEU A 1 76 ? -1.444 -7.529 15.059 1.00 85.69 76 LEU A CA 1
ATOM 594 C C . LEU A 1 76 ? -2.422 -7.645 13.891 1.00 85.69 76 LEU A C 1
ATOM 596 O O . LEU A 1 76 ? -1.995 -7.654 12.743 1.00 85.69 76 LEU A O 1
ATOM 600 N N . ILE A 1 77 ? -3.724 -7.693 14.178 1.00 85.94 77 ILE A N 1
ATOM 601 C CA . ILE A 1 77 ? -4.768 -7.760 13.154 1.00 85.94 77 ILE A CA 1
ATOM 602 C C . ILE A 1 77 ? -4.705 -6.526 12.257 1.00 85.94 77 ILE A C 1
ATOM 604 O O . ILE A 1 77 ? -4.657 -6.644 11.039 1.00 85.94 77 ILE A O 1
ATOM 608 N N . GLU A 1 78 ? -4.667 -5.336 12.846 1.00 85.38 78 GLU A N 1
ATOM 609 C CA . GLU A 1 78 ? -4.645 -4.092 12.084 1.00 85.38 78 GLU A CA 1
ATOM 610 C C . GLU A 1 78 ? -3.342 -3.916 11.288 1.00 85.38 78 GLU A C 1
ATOM 612 O O . GLU A 1 78 ? -3.376 -3.427 10.162 1.00 85.38 78 GLU A O 1
ATOM 617 N N . LEU A 1 79 ? -2.204 -4.369 11.823 1.00 84.44 79 LEU A N 1
ATOM 618 C CA . LEU A 1 79 ? -0.929 -4.369 11.102 1.00 84.44 79 LEU A CA 1
ATOM 619 C C . LEU A 1 79 ? -0.924 -5.398 9.962 1.00 84.44 79 LEU A C 1
ATOM 621 O O . LEU A 1 79 ? -0.430 -5.107 8.875 1.00 84.44 79 LEU A O 1
ATOM 625 N N . GLY A 1 80 ? -1.548 -6.558 10.180 1.00 84.94 80 GLY A N 1
ATOM 626 C CA . GLY A 1 80 ? -1.799 -7.564 9.153 1.00 84.94 80 GLY A CA 1
ATOM 627 C C . GLY A 1 80 ? -2.661 -7.007 8.025 1.00 84.94 80 GLY A C 1
ATOM 628 O O . GLY A 1 80 ? -2.245 -7.030 6.875 1.00 84.94 80 GLY A O 1
ATOM 629 N N . PHE A 1 81 ? -3.814 -6.411 8.330 1.00 84.12 81 PHE A N 1
ATOM 630 C CA . PHE A 1 81 ? -4.674 -5.796 7.313 1.00 84.12 81 PHE A CA 1
ATOM 631 C C . PHE A 1 81 ? -3.999 -4.615 6.597 1.00 84.12 81 PHE A C 1
ATOM 633 O O . PHE A 1 81 ? -4.172 -4.460 5.393 1.00 84.12 81 PHE A O 1
ATOM 640 N N . GLY A 1 82 ? -3.186 -3.816 7.293 1.00 84.88 82 GLY A N 1
ATOM 641 C CA . GLY A 1 82 ? -2.467 -2.681 6.705 1.00 84.88 82 GLY A CA 1
ATOM 642 C C . GLY A 1 82 ? -1.281 -3.043 5.796 1.00 84.88 82 GLY A C 1
ATOM 643 O O . GLY A 1 82 ? -0.780 -2.153 5.105 1.00 84.88 82 GLY A O 1
ATOM 644 N N . LEU A 1 83 ? -0.824 -4.303 5.794 1.00 86.75 83 LEU A N 1
ATOM 645 C CA . LEU A 1 83 ? 0.325 -4.778 5.003 1.00 86.75 83 LEU A CA 1
ATOM 646 C C . LEU A 1 83 ? -0.014 -5.945 4.066 1.00 86.75 83 LEU A C 1
ATOM 648 O O . LEU A 1 83 ? 0.415 -5.953 2.917 1.00 86.75 83 LEU A O 1
ATOM 652 N N . VAL A 1 84 ? -0.795 -6.919 4.527 1.00 87.69 84 VAL A N 1
ATOM 653 C CA . VAL A 1 84 ? -1.139 -8.122 3.755 1.00 87.69 84 VAL A CA 1
ATOM 654 C C . VAL A 1 84 ? -2.099 -7.786 2.619 1.00 87.69 84 VAL A C 1
ATOM 656 O O . VAL A 1 84 ? -1.883 -8.228 1.497 1.00 87.69 84 VAL A O 1
ATOM 659 N N . LEU A 1 85 ? -3.121 -6.960 2.871 1.00 87.00 85 LEU A N 1
ATOM 660 C CA . LEU A 1 85 ? -4.054 -6.531 1.825 1.00 87.00 85 LEU A CA 1
ATOM 661 C C . LEU A 1 85 ? -3.358 -5.803 0.660 1.00 87.00 85 LEU A C 1
ATOM 663 O O . LEU A 1 85 ? -3.581 -6.203 -0.483 1.00 87.00 85 LEU A O 1
ATOM 667 N N . PRO A 1 86 ? -2.501 -4.786 0.885 1.00 86.50 86 PRO A N 1
ATOM 668 C CA . PRO A 1 86 ? -1.764 -4.156 -0.209 1.00 86.50 86 PRO A CA 1
ATOM 669 C C . PRO A 1 86 ? -0.776 -5.084 -0.908 1.00 86.50 86 PRO A C 1
ATOM 671 O O . PRO A 1 86 ? -0.571 -4.938 -2.109 1.00 86.50 86 PRO A O 1
ATOM 674 N N . LEU A 1 87 ? -0.231 -6.085 -0.219 1.00 86.81 87 LEU A N 1
ATOM 675 C CA . LEU A 1 87 ? 0.609 -7.089 -0.866 1.00 86.81 87 LEU A CA 1
ATOM 676 C C . LEU A 1 87 ? -0.201 -7.990 -1.814 1.00 86.81 87 LEU A C 1
ATOM 678 O O . LEU A 1 87 ? 0.219 -8.217 -2.946 1.00 86.81 87 LEU A O 1
ATOM 682 N N . ILE A 1 88 ? -1.395 -8.425 -1.397 1.00 86.69 88 ILE A N 1
ATOM 683 C CA . ILE A 1 88 ? -2.324 -9.178 -2.257 1.00 86.69 88 ILE A CA 1
ATOM 684 C C . ILE A 1 88 ? -2.740 -8.330 -3.469 1.00 86.69 88 ILE A C 1
ATOM 686 O O . ILE A 1 88 ? -2.742 -8.817 -4.600 1.00 86.69 88 ILE A O 1
ATOM 690 N N . TYR A 1 89 ? -3.034 -7.048 -3.251 1.00 86.06 89 TYR A N 1
ATOM 691 C CA . TYR A 1 89 ? -3.383 -6.103 -4.312 1.00 86.06 89 TYR A CA 1
ATOM 692 C C . TYR A 1 89 ? -2.278 -5.989 -5.377 1.00 86.06 89 TYR A C 1
ATOM 694 O O . TYR A 1 89 ? -2.562 -6.079 -6.570 1.00 86.06 89 TYR A O 1
ATOM 702 N N . VAL A 1 90 ? -1.009 -5.903 -4.962 1.00 85.88 90 VAL A N 1
ATOM 703 C CA . VAL A 1 90 ? 0.130 -5.929 -5.896 1.00 85.88 90 VAL A CA 1
ATOM 704 C C . VAL A 1 90 ? 0.213 -7.255 -6.644 1.00 85.88 90 VAL A C 1
ATOM 706 O O . VAL A 1 90 ? 0.417 -7.247 -7.854 1.00 85.88 90 VAL A O 1
ATOM 709 N N . THR A 1 91 ? 0.041 -8.398 -5.969 1.00 83.62 91 THR A N 1
ATOM 710 C CA . THR A 1 91 ? 0.096 -9.700 -6.658 1.00 83.62 91 THR A CA 1
ATOM 711 C C . THR A 1 91 ? -0.996 -9.855 -7.713 1.00 83.62 91 THR A C 1
ATOM 713 O O . THR A 1 91 ? -0.733 -10.409 -8.776 1.00 83.62 91 THR A O 1
ATOM 716 N N . LEU A 1 92 ? -2.189 -9.306 -7.467 1.00 81.12 92 LEU A N 1
ATOM 717 C CA . LEU A 1 92 ? -3.265 -9.242 -8.458 1.00 81.12 92 LEU A CA 1
ATOM 718 C C . LEU A 1 92 ? -2.882 -8.367 -9.655 1.00 81.12 92 LEU A C 1
ATOM 720 O O . LEU A 1 92 ? -3.147 -8.738 -10.797 1.00 81.12 92 LEU A O 1
ATOM 724 N N . ALA A 1 93 ? -2.229 -7.231 -9.408 1.00 77.62 93 ALA A N 1
ATOM 725 C CA . ALA A 1 93 ? -1.787 -6.337 -10.470 1.00 77.62 93 ALA A CA 1
ATOM 726 C C . ALA A 1 93 ? -0.711 -6.965 -11.368 1.00 77.62 93 ALA A C 1
ATOM 728 O O . ALA A 1 93 ? -0.734 -6.723 -12.571 1.00 77.62 93 ALA A O 1
ATOM 729 N N . ILE A 1 94 ? 0.161 -7.828 -10.825 1.00 75.88 94 ILE A N 1
ATOM 730 C CA . ILE A 1 94 ? 1.161 -8.575 -11.613 1.00 75.88 94 ILE A CA 1
ATOM 731 C C . ILE A 1 94 ? 0.485 -9.451 -12.681 1.00 75.88 94 ILE A C 1
ATOM 733 O O . ILE A 1 94 ? 0.992 -9.555 -13.792 1.00 75.88 94 ILE A O 1
ATOM 737 N N . VAL A 1 95 ? -0.677 -10.042 -12.382 1.00 74.19 95 VAL A N 1
ATOM 738 C CA . VAL A 1 95 ? -1.404 -10.909 -13.332 1.00 74.19 95 VAL A CA 1
ATOM 739 C C . VAL A 1 95 ? -1.941 -10.123 -14.532 1.00 74.19 95 VAL A C 1
ATOM 741 O O . VAL A 1 95 ? -2.023 -10.658 -15.632 1.00 74.19 95 VAL A O 1
ATOM 744 N N . ASN A 1 96 ? -2.301 -8.853 -14.335 1.00 68.19 96 ASN A N 1
ATOM 745 C CA . ASN A 1 96 ? -2.859 -7.991 -15.380 1.00 68.19 96 ASN A CA 1
ATOM 746 C C . ASN A 1 96 ? -1.800 -7.075 -16.030 1.00 68.19 96 ASN A C 1
ATOM 748 O O . ASN A 1 96 ? -2.118 -6.194 -16.834 1.00 68.19 96 ASN A O 1
ATOM 752 N N . GLN A 1 97 ? -0.533 -7.254 -15.665 1.00 68.19 97 GLN A N 1
ATOM 753 C CA . GLN A 1 97 ? 0.563 -6.446 -16.165 1.00 68.19 97 GLN A CA 1
ATOM 754 C C . GLN A 1 97 ? 1.002 -6.976 -17.534 1.00 68.19 97 GLN A C 1
ATOM 756 O O . GLN A 1 97 ? 1.457 -8.111 -17.637 1.00 68.19 97 GLN A O 1
ATOM 761 N N . GLY A 1 98 ? 0.861 -6.182 -18.600 1.00 62.12 98 GLY A N 1
ATOM 762 C CA . GLY A 1 98 ? 1.266 -6.642 -19.936 1.00 62.12 98 GLY A CA 1
ATOM 763 C C . GLY A 1 98 ? 2.709 -6.284 -20.314 1.00 62.12 98 GLY A C 1
ATOM 764 O O . GLY A 1 98 ? 3.303 -6.990 -21.119 1.00 62.12 98 GLY A O 1
ATOM 765 N N . HIS A 1 99 ? 3.314 -5.271 -19.677 1.00 69.62 99 HIS A N 1
ATOM 766 C CA . HIS A 1 99 ? 4.755 -4.985 -19.756 1.00 69.62 99 HIS A CA 1
ATOM 767 C C . HIS A 1 99 ? 5.358 -4.793 -18.354 1.00 69.62 99 HIS A C 1
ATOM 769 O O . HIS A 1 99 ? 4.698 -4.257 -17.464 1.00 69.62 99 HIS A O 1
ATOM 775 N N . ARG A 1 100 ? 6.620 -5.216 -18.149 1.00 71.44 100 ARG A N 1
ATOM 776 C CA . ARG A 1 100 ? 7.291 -5.219 -16.826 1.00 71.44 100 ARG A CA 1
ATOM 777 C C . ARG A 1 100 ? 7.303 -3.841 -16.159 1.00 71.44 100 ARG A C 1
ATOM 779 O O . ARG A 1 100 ? 6.981 -3.747 -14.977 1.00 71.44 100 ARG A O 1
ATOM 786 N N . TYR A 1 101 ? 7.653 -2.795 -16.895 1.00 74.38 101 TYR A N 1
ATOM 787 C CA . TYR A 1 101 ? 7.600 -1.395 -16.476 1.00 74.38 101 TYR A CA 1
ATOM 788 C C . TYR A 1 101 ? 7.850 -0.511 -17.701 1.00 74.38 101 TYR A C 1
ATOM 790 O O . TYR A 1 101 ? 8.467 -0.967 -18.660 1.00 74.38 101 TYR A O 1
ATOM 798 N N . ASP A 1 102 ? 7.388 0.736 -17.655 1.00 77.25 102 ASP A N 1
ATOM 799 C CA . ASP A 1 102 ? 7.805 1.779 -18.596 1.00 77.25 102 ASP A CA 1
ATOM 800 C C . ASP A 1 102 ? 8.634 2.815 -17.842 1.00 77.25 102 ASP A C 1
ATOM 802 O O . ASP A 1 102 ? 8.353 3.115 -16.684 1.00 77.25 102 ASP A O 1
ATOM 806 N N . VAL A 1 103 ? 9.666 3.365 -18.474 1.00 81.00 103 VAL A N 1
ATOM 807 C CA . VAL A 1 103 ? 10.488 4.422 -17.876 1.00 81.00 103 VAL A CA 1
ATOM 808 C C . VAL A 1 103 ? 10.135 5.744 -18.530 1.00 81.00 103 VAL A C 1
ATOM 810 O O . VAL A 1 103 ? 10.272 5.904 -19.741 1.00 81.00 103 VAL A O 1
ATOM 813 N N . ILE A 1 104 ? 9.694 6.700 -17.717 1.00 80.81 104 ILE A N 1
ATOM 814 C CA . ILE A 1 104 ? 9.423 8.065 -18.162 1.00 80.81 104 ILE A CA 1
ATOM 815 C C . ILE A 1 104 ? 10.612 8.939 -17.762 1.00 80.81 104 ILE A C 1
ATOM 817 O O . ILE A 1 104 ? 10.996 8.978 -16.591 1.00 80.81 104 ILE A O 1
ATOM 821 N N . GLU A 1 105 ? 11.188 9.664 -18.723 1.00 76.38 105 GLU A N 1
ATOM 822 C CA . GLU A 1 105 ? 12.276 10.616 -18.464 1.00 76.38 105 GLU A CA 1
ATOM 823 C C . GLU A 1 105 ? 11.874 11.611 -17.358 1.00 76.38 105 GLU A C 1
ATOM 825 O O . GLU A 1 105 ? 10.755 12.129 -17.358 1.00 76.38 105 GLU A O 1
ATOM 830 N N . LYS A 1 106 ? 12.771 11.872 -16.398 1.00 76.44 106 LYS A N 1
ATOM 831 C CA . LYS A 1 106 ? 12.600 12.776 -15.236 1.00 76.44 106 LYS A CA 1
ATOM 832 C C . LYS A 1 106 ? 11.602 12.325 -14.168 1.00 76.44 106 LYS A C 1
ATOM 834 O O . LYS A 1 106 ? 11.609 12.881 -13.070 1.00 76.44 106 LYS A O 1
ATOM 839 N N . PHE A 1 107 ? 10.769 11.327 -14.450 1.00 78.94 107 PHE A N 1
ATOM 840 C CA . PHE A 1 107 ? 9.801 10.777 -13.496 1.00 78.94 107 PHE A CA 1
ATOM 841 C C . PHE A 1 107 ? 10.236 9.407 -12.953 1.00 78.94 107 PHE A C 1
ATOM 843 O O . PHE A 1 107 ? 9.993 9.092 -11.787 1.00 78.94 107 PHE A O 1
ATOM 850 N N . GLY A 1 108 ? 10.937 8.624 -13.776 1.00 82.44 108 GLY A N 1
ATOM 851 C CA . GLY A 1 108 ? 11.425 7.289 -13.456 1.00 82.44 108 GLY A CA 1
ATOM 852 C C . GLY A 1 108 ? 10.456 6.171 -13.867 1.00 82.44 108 GLY A C 1
ATOM 853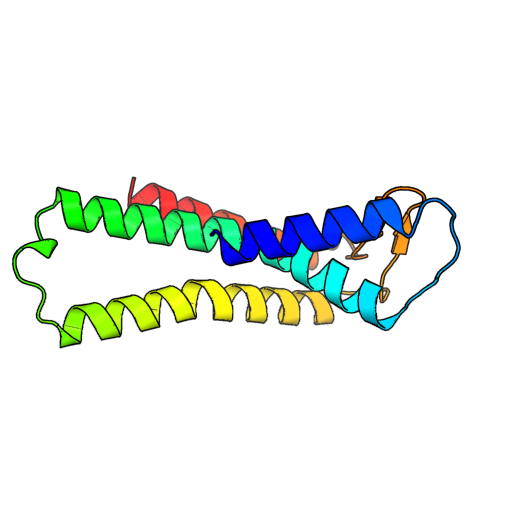 O O . GLY A 1 108 ? 9.608 6.369 -14.743 1.00 82.44 108 GLY A O 1
ATOM 854 N N . PRO A 1 109 ? 10.603 4.973 -13.278 1.00 84.06 109 PRO A N 1
ATOM 855 C CA . PRO A 1 109 ? 9.839 3.793 -13.660 1.00 84.06 109 PRO A CA 1
ATOM 856 C C . PRO A 1 109 ? 8.376 3.893 -13.212 1.00 84.06 109 PRO A C 1
ATOM 858 O O . PRO A 1 109 ? 8.074 4.232 -12.065 1.00 84.06 109 PRO A O 1
ATOM 861 N N . VAL A 1 110 ? 7.463 3.546 -14.115 1.00 83.25 110 VAL A N 1
ATOM 862 C CA . VAL A 1 110 ? 6.018 3.493 -13.900 1.00 83.25 110 VAL A CA 1
ATOM 863 C C . VAL A 1 110 ? 5.463 2.122 -14.256 1.00 83.25 110 VAL A C 1
ATOM 865 O O . VAL A 1 110 ? 5.973 1.402 -15.118 1.00 83.25 110 VAL A O 1
ATOM 868 N N . MET A 1 111 ? 4.394 1.743 -13.562 1.00 80.00 111 MET A N 1
ATOM 869 C CA . MET A 1 111 ? 3.721 0.479 -13.817 1.00 80.00 111 MET A CA 1
ATOM 870 C C . MET A 1 111 ? 2.850 0.595 -15.071 1.00 80.00 111 MET A C 1
ATOM 872 O O . MET A 1 111 ? 1.921 1.400 -15.102 1.00 80.00 111 MET A O 1
ATOM 876 N N . ASN A 1 112 ? 3.125 -0.228 -16.083 1.00 77.50 112 ASN A N 1
ATOM 877 C CA . ASN A 1 112 ? 2.290 -0.310 -17.275 1.00 77.50 112 ASN A CA 1
ATOM 878 C C . ASN A 1 112 ? 1.164 -1.328 -17.056 1.00 77.50 112 ASN A C 1
ATOM 880 O O . ASN A 1 112 ? 1.363 -2.544 -17.141 1.00 77.50 112 ASN A O 1
ATOM 884 N N . ILE A 1 113 ? -0.020 -0.816 -16.727 1.00 74.94 113 ILE A N 1
ATOM 885 C CA . ILE A 1 113 ? -1.232 -1.617 -16.581 1.00 74.94 113 ILE A CA 1
ATOM 886 C C . ILE A 1 113 ? -2.139 -1.316 -17.768 1.00 74.94 113 ILE A C 1
ATOM 888 O O . ILE A 1 113 ? -2.556 -0.174 -17.962 1.00 74.94 113 ILE A O 1
ATOM 892 N N . TYR 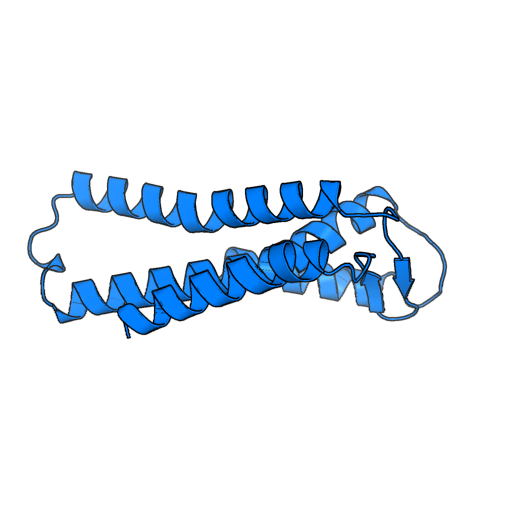A 1 114 ? -2.492 -2.347 -18.536 1.00 70.00 114 TYR A N 1
ATOM 893 C CA . TYR A 1 114 ? -3.406 -2.178 -19.660 1.00 70.00 114 TYR A CA 1
ATOM 894 C C . TYR A 1 114 ? -4.782 -1.730 -19.147 1.00 70.00 114 TYR A C 1
ATOM 896 O O . TYR A 1 114 ? -5.329 -2.378 -18.245 1.00 70.00 114 TYR A O 1
ATOM 904 N N . PRO A 1 115 ? -5.370 -0.655 -19.705 1.00 67.50 115 PRO A N 1
ATOM 905 C CA . PRO A 1 115 ? -6.681 -0.159 -19.306 1.00 67.50 115 PRO A CA 1
ATOM 906 C C . PRO A 1 115 ? -7.784 -1.048 -19.896 1.00 67.50 115 PRO A C 1
ATOM 908 O O . PRO A 1 115 ? -8.535 -0.657 -20.784 1.00 67.50 115 PRO A O 1
ATOM 911 N N . THR A 1 116 ? -7.872 -2.287 -19.422 1.00 77.56 116 THR A N 1
ATOM 912 C CA . THR A 1 116 ? -9.010 -3.173 -19.673 1.00 77.56 116 THR A CA 1
ATOM 913 C C . THR A 1 116 ? -10.090 -2.921 -18.620 1.00 77.56 116 THR A C 1
ATOM 915 O O . THR A 1 116 ? -9.796 -2.485 -17.505 1.00 77.56 116 THR A O 1
ATOM 918 N N . ALA A 1 117 ? -11.354 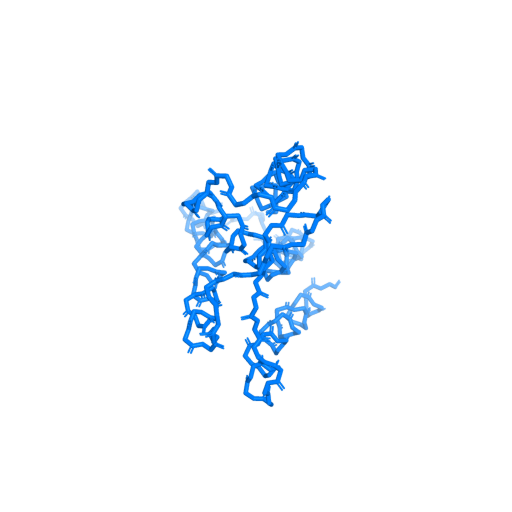-3.231 -18.925 1.00 72.50 117 ALA A N 1
ATOM 919 C CA . ALA A 1 117 ? -12.432 -3.140 -17.930 1.00 72.50 117 ALA A CA 1
ATOM 920 C C . ALA A 1 117 ? -12.102 -3.947 -16.656 1.00 72.50 117 ALA A C 1
ATOM 922 O O . ALA A 1 117 ? -12.370 -3.510 -15.540 1.00 72.50 117 ALA A O 1
ATOM 923 N N . VAL A 1 118 ? -11.435 -5.091 -16.833 1.00 72.56 118 VAL A N 1
ATOM 924 C CA . VAL A 1 118 ? -10.946 -5.964 -15.759 1.00 72.56 118 VAL A CA 1
ATOM 925 C C . VAL A 1 118 ? -9.900 -5.251 -14.895 1.00 72.56 118 VAL A C 1
ATOM 927 O O . VAL A 1 118 ? -10.019 -5.254 -13.672 1.00 72.56 118 VAL A O 1
ATOM 930 N N . SER A 1 119 ? -8.936 -4.565 -15.513 1.00 70.75 119 SER A N 1
ATOM 931 C CA . SER A 1 119 ? -7.914 -3.762 -14.829 1.00 70.75 119 SER A CA 1
ATOM 932 C C . SER A 1 119 ? -8.498 -2.667 -13.942 1.00 70.75 119 SER A C 1
ATOM 934 O O . SER A 1 119 ? -8.078 -2.494 -12.797 1.00 70.75 119 SER A O 1
ATOM 936 N N . VAL A 1 120 ? -9.491 -1.940 -14.461 1.00 71.06 120 VAL A N 1
ATOM 937 C CA . VAL A 1 120 ? -10.146 -0.842 -13.739 1.00 71.06 120 VAL A CA 1
ATOM 938 C C . VAL A 1 120 ? -10.909 -1.386 -12.536 1.00 71.06 120 VAL A C 1
ATOM 940 O O . VAL A 1 120 ? -10.800 -0.844 -11.439 1.00 71.06 120 VAL A O 1
ATOM 943 N N . ILE A 1 121 ? -11.627 -2.498 -12.704 1.00 75.50 121 ILE A N 1
ATOM 944 C CA . ILE A 1 121 ? -12.334 -3.147 -11.596 1.00 75.50 121 ILE A CA 1
ATOM 945 C C . ILE A 1 121 ? -11.334 -3.632 -10.538 1.00 75.50 121 ILE A C 1
ATOM 947 O O . ILE A 1 121 ? -11.528 -3.369 -9.356 1.00 75.50 121 ILE A O 1
ATOM 951 N N . LEU A 1 122 ? -10.241 -4.282 -10.936 1.00 74.50 122 LEU A N 1
ATOM 952 C CA . LEU A 1 122 ? -9.250 -4.825 -10.000 1.00 74.50 122 LEU A CA 1
ATOM 953 C C . LEU A 1 122 ? -8.387 -3.756 -9.322 1.00 74.50 122 LEU A C 1
ATOM 955 O O . LEU A 1 122 ? -7.974 -3.967 -8.188 1.00 74.50 122 LEU A O 1
ATOM 959 N N . SER A 1 123 ? -8.136 -2.621 -9.975 1.00 75.31 123 SER A N 1
ATOM 960 C CA . SER A 1 123 ? -7.299 -1.545 -9.428 1.00 75.31 123 SER A CA 1
ATOM 961 C C . SER A 1 123 ? -8.122 -0.535 -8.623 1.00 75.31 123 SER A C 1
ATOM 963 O O . SER A 1 123 ? -7.791 -0.173 -7.496 1.00 75.31 123 SER A O 1
ATOM 965 N N . THR A 1 124 ? -9.240 -0.070 -9.179 1.00 77.06 124 THR A N 1
ATOM 966 C CA . THR A 1 124 ? -10.010 1.035 -8.600 1.00 77.06 124 THR A CA 1
ATOM 967 C C . THR A 1 124 ? -11.021 0.553 -7.563 1.00 77.06 124 THR A C 1
ATOM 969 O O . THR A 1 124 ? -11.184 1.204 -6.530 1.00 77.06 124 THR A O 1
ATOM 972 N N . ALA A 1 125 ? -11.678 -0.594 -7.777 1.00 82.12 125 ALA A N 1
ATOM 973 C CA . ALA A 1 125 ? -12.718 -1.053 -6.854 1.00 82.12 125 ALA A CA 1
ATOM 974 C C . ALA A 1 125 ? -12.199 -1.327 -5.431 1.00 82.12 125 ALA A C 1
ATOM 976 O O . ALA A 1 125 ? -12.858 -0.881 -4.491 1.00 82.12 125 ALA A O 1
ATOM 977 N N . PRO A 1 126 ? -11.029 -1.966 -5.211 1.00 81.19 126 PRO A N 1
ATOM 978 C CA . PRO A 1 126 ? -10.529 -2.198 -3.857 1.00 81.19 126 PRO A CA 1
ATOM 979 C C . PRO A 1 126 ? -10.288 -0.894 -3.098 1.00 81.19 126 PRO A C 1
ATOM 981 O O . PRO A 1 126 ? -10.673 -0.780 -1.935 1.00 81.19 126 PRO A O 1
ATOM 984 N N . ILE A 1 127 ? -9.713 0.114 -3.761 1.00 82.12 127 ILE A N 1
ATOM 985 C CA . ILE A 1 127 ? -9.442 1.428 -3.164 1.00 82.12 127 ILE A CA 1
ATOM 986 C C . ILE A 1 127 ? -10.752 2.114 -2.766 1.00 82.12 127 ILE A C 1
ATOM 988 O O . ILE A 1 127 ? -10.872 2.614 -1.647 1.00 82.12 127 ILE A O 1
ATOM 992 N N . LEU A 1 128 ? -11.758 2.085 -3.643 1.00 82.69 128 LEU A N 1
ATOM 993 C CA . LEU A 1 128 ? -13.074 2.654 -3.352 1.00 82.69 128 LEU A CA 1
ATOM 994 C C . LEU A 1 128 ? -13.774 1.923 -2.204 1.00 82.69 128 LEU A C 1
ATOM 996 O O . LEU A 1 128 ? -14.301 2.574 -1.305 1.00 82.69 128 LEU A O 1
ATOM 1000 N N . ILE A 1 129 ? -13.732 0.589 -2.182 1.00 84.38 129 ILE A N 1
ATOM 1001 C CA . ILE A 1 129 ? -14.311 -0.213 -1.097 1.00 84.38 129 ILE A CA 1
ATOM 1002 C C . ILE A 1 129 ? -13.621 0.119 0.229 1.00 84.38 129 ILE A C 1
ATOM 1004 O O . ILE A 1 129 ? -14.301 0.389 1.217 1.00 84.38 129 ILE A O 1
ATOM 1008 N N . ALA A 1 130 ? -12.286 0.173 0.259 1.00 83.12 130 ALA A N 1
ATOM 1009 C CA . ALA A 1 130 ? -11.545 0.559 1.460 1.00 83.12 130 ALA A CA 1
ATOM 1010 C C . ALA A 1 130 ? -11.909 1.978 1.928 1.00 83.12 130 ALA A C 1
ATOM 1012 O O . ALA A 1 130 ? -12.018 2.224 3.130 1.00 83.12 130 ALA A O 1
ATOM 1013 N N . SER A 1 131 ? -12.149 2.898 0.989 1.00 82.50 131 SER A N 1
ATOM 1014 C CA . SER A 1 131 ? -12.609 4.251 1.295 1.00 82.50 131 SER A CA 1
ATOM 1015 C C . SER A 1 131 ? -14.001 4.282 1.909 1.00 82.50 131 SER A C 1
ATOM 1017 O O . SER A 1 131 ? -14.195 4.928 2.935 1.00 82.50 131 SER A O 1
ATOM 1019 N N . LEU A 1 132 ? -14.953 3.573 1.303 1.00 85.12 132 LEU A N 1
ATOM 1020 C CA . LEU A 1 132 ? -16.332 3.486 1.782 1.00 85.12 132 LEU A CA 1
ATOM 1021 C C . LEU A 1 132 ? -16.390 2.874 3.182 1.00 85.12 132 LEU A C 1
ATOM 1023 O O . LEU A 1 132 ? -17.091 3.385 4.051 1.00 85.12 132 LEU A O 1
ATOM 1027 N N . VAL A 1 133 ? -15.596 1.828 3.426 1.00 84.38 133 VAL A N 1
ATOM 1028 C CA . VAL A 1 133 ? -15.444 1.237 4.760 1.00 84.38 133 VAL A CA 1
ATOM 1029 C C . VAL A 1 133 ? -14.921 2.277 5.752 1.00 84.38 133 VAL A C 1
ATOM 1031 O O . VAL A 1 133 ? -15.444 2.366 6.857 1.00 84.38 133 VAL A O 1
ATOM 1034 N N . GLY A 1 134 ? -13.952 3.111 5.365 1.00 78.50 134 GLY A N 1
ATOM 1035 C CA . GLY A 1 134 ? -13.489 4.228 6.192 1.00 78.50 134 GLY A CA 1
ATOM 1036 C C . GLY A 1 134 ? -14.616 5.186 6.589 1.00 78.50 134 GLY A C 1
ATOM 1037 O O . GLY A 1 134 ? -14.741 5.511 7.766 1.00 78.50 134 GLY A O 1
ATOM 1038 N N . THR A 1 135 ? -15.480 5.568 5.644 1.00 82.31 135 THR A N 1
ATOM 1039 C CA . THR A 1 135 ? -16.628 6.457 5.898 1.00 82.31 135 THR A CA 1
ATOM 1040 C C . THR A 1 135 ? -17.619 5.882 6.909 1.00 82.31 135 THR A C 1
ATOM 1042 O O . THR A 1 135 ? -18.217 6.647 7.651 1.00 82.31 135 THR A O 1
ATOM 1045 N N . THR A 1 136 ? -17.773 4.556 7.005 1.00 83.19 136 THR A N 1
ATOM 1046 C CA . THR A 1 136 ? -18.665 3.957 8.021 1.00 83.19 136 THR A CA 1
ATOM 1047 C C . THR A 1 136 ? -18.195 4.167 9.464 1.00 83.19 136 THR A C 1
ATOM 1049 O O . THR A 1 136 ? -18.987 3.995 10.387 1.00 83.19 136 THR A O 1
ATOM 1052 N N . TYR A 1 137 ? -16.920 4.516 9.661 1.00 76.62 137 TYR A N 1
ATOM 1053 C CA . TYR A 1 137 ? -16.308 4.744 10.972 1.00 76.62 137 TYR A CA 1
ATOM 1054 C C . TYR A 1 137 ? -16.009 6.225 11.260 1.00 76.62 137 TYR A C 1
ATOM 1056 O O . TYR A 1 137 ? -15.413 6.510 12.300 1.00 76.62 137 TYR A O 1
ATOM 1064 N N . ALA A 1 138 ? -16.341 7.135 10.336 1.00 71.25 138 ALA A N 1
ATOM 1065 C CA . ALA A 1 138 ? -16.197 8.584 10.498 1.00 71.25 138 ALA A CA 1
ATOM 1066 C C . ALA A 1 138 ? -17.454 9.181 11.143 1.00 71.25 138 ALA A C 1
ATOM 1068 O O . ALA A 1 138 ? -17.284 10.068 12.008 1.00 71.25 138 ALA A O 1
#